Protein AF-A0A9P7GWT3-F1 (afdb_monomer_lite)

Radius of gyration: 25.29 Å; chains: 1; bounding box: 40×23×91 Å

Secondary structure (DSSP, 8-state):
---------------HHHHHHHHH-TTS-HHHHHHHHHHHHHHHHHHHHHHHHHHHS-S---TT-TTS-GGGS-------PPP-------

Sequence (90 aa):
MCNQHQSKTMCHFIPAYILENIAHSQAVPEKARQAAISTLSADQRFREHRMHILDSDGPPTILGDPNVPAAQAPIVRSDIAPNSDPDHIS

Foldseek 3Di:
DDPPPPPPPDDDDDDLVVLVCQLPDPVHDPVSNVVSVVVNVVVVVVVVVVVVVVVPDPDDDPPDDPPDPPVPDPDDDPPPDDDDDDDDDD

pLDDT: mean 71.12, std 19.48, range [40.03, 96.94]

Structure (mmCIF, N/CA/C/O backbone):
data_AF-A0A9P7GWT3-F1
#
_entry.id   AF-A0A9P7GWT3-F1
#
loop_
_atom_site.group_PDB
_atom_site.id
_atom_site.type_symbol
_atom_site.label_atom_id
_atom_site.label_alt_id
_atom_site.label_comp_id
_atom_site.label_asym_id
_atom_site.label_entity_id
_atom_site.label_seq_id
_atom_site.pdbx_PDB_ins_code
_atom_site.Cartn_x
_atom_site.Cartn_y
_atom_site.Cartn_z
_atom_site.occupancy
_atom_site.B_iso_or_equiv
_atom_site.auth_seq_id
_atom_site.auth_comp_id
_atom_site.auth_asym_id
_atom_site.auth_atom_id
_atom_site.pdbx_PDB_model_num
ATOM 1 N N . MET A 1 1 ? 27.751 -13.093 23.181 1.00 41.94 1 MET A N 1
ATOM 2 C CA . MET A 1 1 ? 27.535 -13.376 21.745 1.00 41.94 1 MET A CA 1
ATOM 3 C C . MET A 1 1 ? 26.031 -13.436 21.532 1.00 41.94 1 MET A C 1
ATOM 5 O O . MET A 1 1 ? 25.412 -14.396 21.966 1.00 41.94 1 MET A O 1
ATOM 9 N N . CYS A 1 2 ? 25.417 -12.365 21.025 1.00 40.03 2 CYS A N 1
ATOM 10 C CA . CYS A 1 2 ? 23.966 -12.320 20.837 1.00 40.03 2 CYS A CA 1
ATOM 11 C C . CYS A 1 2 ? 23.611 -13.045 19.537 1.00 40.03 2 CYS A C 1
ATOM 13 O O . CYS A 1 2 ? 24.014 -12.615 18.459 1.00 40.03 2 CYS A O 1
ATOM 15 N N . ASN A 1 3 ? 22.889 -14.159 19.655 1.00 47.53 3 ASN A N 1
ATOM 16 C CA . ASN A 1 3 ? 22.366 -14.911 18.521 1.00 47.53 3 ASN A CA 1
ATOM 17 C C . ASN A 1 3 ? 21.293 -14.071 17.819 1.00 47.53 3 ASN A C 1
ATOM 19 O O . ASN A 1 3 ? 20.153 -13.995 18.277 1.00 47.53 3 ASN A O 1
ATOM 23 N N . GLN A 1 4 ? 21.677 -13.429 16.717 1.00 59.84 4 GLN A N 1
ATOM 24 C CA . GLN A 1 4 ? 20.768 -12.754 15.797 1.00 59.84 4 GLN A CA 1
ATOM 25 C C . GLN A 1 4 ? 19.925 -13.829 15.095 1.00 59.84 4 GLN A C 1
ATOM 27 O O . GLN A 1 4 ? 20.298 -14.332 14.037 1.00 59.84 4 GLN A O 1
ATOM 32 N N . HIS A 1 5 ? 18.799 -14.216 15.695 1.00 56.31 5 HIS A N 1
ATOM 33 C CA . HIS A 1 5 ? 17.753 -14.939 14.979 1.00 56.31 5 HIS A CA 1
ATOM 34 C C . HIS A 1 5 ? 17.222 -14.007 13.883 1.00 56.31 5 HIS A C 1
ATOM 36 O O . HIS A 1 5 ? 16.377 -13.152 14.137 1.00 56.31 5 HIS A O 1
ATOM 42 N N . GLN A 1 6 ? 17.739 -14.149 12.660 1.00 58.84 6 GLN A N 1
ATOM 43 C CA . GLN A 1 6 ? 17.120 -13.584 11.465 1.00 58.84 6 GLN A CA 1
ATOM 44 C C . GLN A 1 6 ? 15.788 -14.305 11.241 1.00 58.84 6 GLN A C 1
ATOM 46 O O . GLN A 1 6 ? 15.691 -15.283 10.503 1.00 58.84 6 GLN A O 1
ATOM 51 N N . SER A 1 7 ? 14.736 -13.831 11.900 1.00 59.78 7 SER A N 1
ATOM 52 C CA . SER A 1 7 ? 13.374 -14.107 11.471 1.00 59.78 7 SER A CA 1
ATOM 53 C C . SER A 1 7 ? 13.231 -13.552 10.056 1.00 59.78 7 SER A C 1
ATOM 55 O O . SER A 1 7 ? 13.253 -12.337 9.866 1.00 59.78 7 SER A O 1
ATOM 57 N N . LYS A 1 8 ? 13.144 -14.446 9.065 1.00 63.91 8 LYS A N 1
ATOM 58 C CA . LYS A 1 8 ? 12.876 -14.125 7.661 1.00 63.91 8 LYS A CA 1
ATOM 59 C C . LYS A 1 8 ? 11.580 -13.314 7.601 1.00 63.91 8 LYS A C 1
ATOM 61 O O . LYS A 1 8 ? 10.490 -13.876 7.683 1.00 63.91 8 LYS A O 1
ATOM 66 N N . THR A 1 9 ? 11.688 -11.991 7.535 1.00 65.19 9 THR A N 1
ATOM 67 C CA . THR A 1 9 ? 10.532 -11.104 7.410 1.00 65.19 9 THR A CA 1
ATOM 68 C C . THR A 1 9 ? 9.947 -11.322 6.026 1.00 65.19 9 THR A C 1
ATOM 70 O O . THR A 1 9 ? 10.497 -10.859 5.030 1.00 65.19 9 THR A O 1
ATOM 73 N N . MET A 1 10 ? 8.861 -12.086 5.951 1.00 63.97 10 MET A N 1
ATOM 74 C CA . MET A 1 10 ? 8.086 -12.200 4.724 1.00 63.97 10 MET A CA 1
ATOM 75 C C . MET A 1 10 ? 7.554 -10.801 4.394 1.00 63.97 10 MET A C 1
ATOM 77 O O . MET A 1 10 ? 6.807 -10.215 5.184 1.00 63.97 10 MET A O 1
ATOM 81 N N . CYS A 1 11 ? 7.977 -10.240 3.263 1.00 65.69 11 CYS A N 1
ATOM 82 C CA . CYS A 1 11 ? 7.433 -8.984 2.763 1.00 65.69 11 CYS A CA 1
ATOM 83 C C . CYS A 1 11 ? 6.005 -9.253 2.284 1.00 65.69 11 CYS A C 1
ATOM 85 O O . CYS A 1 11 ? 5.800 -9.885 1.250 1.00 65.69 11 CYS A O 1
ATOM 87 N N . HIS A 1 12 ? 5.018 -8.814 3.061 1.00 75.62 12 HIS A N 1
ATOM 88 C CA . HIS A 1 12 ? 3.616 -8.912 2.678 1.00 75.62 12 HIS A CA 1
ATOM 89 C C . HIS A 1 12 ? 3.250 -7.677 1.859 1.00 75.62 12 HIS A C 1
ATOM 91 O O . HIS A 1 12 ? 3.462 -6.549 2.304 1.00 75.62 12 HIS A O 1
ATOM 97 N N . PHE A 1 13 ? 2.708 -7.891 0.663 1.00 81.00 13 PHE A N 1
ATOM 98 C CA . PHE A 1 13 ? 2.180 -6.815 -0.164 1.00 81.00 13 PHE A CA 1
ATOM 99 C C . PHE A 1 13 ? 0.706 -6.584 0.175 1.00 81.00 13 PHE A C 1
ATOM 101 O O . PHE A 1 13 ? -0.104 -7.506 0.075 1.00 81.00 13 PHE A O 1
ATOM 108 N N . ILE A 1 14 ? 0.364 -5.356 0.567 1.00 88.00 14 ILE A N 1
ATOM 109 C CA . ILE A 1 14 ? -1.013 -4.932 0.832 1.00 88.00 14 ILE A CA 1
ATOM 110 C C . ILE A 1 14 ? -1.365 -3.809 -0.154 1.00 88.00 14 ILE A C 1
ATOM 112 O O . ILE A 1 14 ? -0.653 -2.805 -0.190 1.00 88.00 14 ILE A O 1
ATOM 116 N N . PRO A 1 15 ? -2.445 -3.938 -0.948 1.00 90.62 15 PRO A N 1
ATOM 117 C CA . PRO A 1 15 ? -2.899 -2.875 -1.839 1.00 90.62 15 PRO A CA 1
ATOM 118 C C . PRO A 1 15 ? -3.168 -1.546 -1.116 1.00 90.62 15 PRO A C 1
ATOM 120 O O . PRO A 1 15 ? -3.731 -1.531 -0.019 1.00 90.62 15 PRO A O 1
ATOM 123 N N . ALA A 1 16 ? -2.839 -0.429 -1.773 1.00 91.56 16 ALA A N 1
ATOM 124 C CA . ALA A 1 16 ? -2.940 0.919 -1.201 1.00 91.56 16 ALA A CA 1
ATOM 125 C C . ALA A 1 16 ? -4.343 1.250 -0.660 1.00 91.56 16 ALA A C 1
ATOM 127 O O . ALA A 1 16 ? -4.461 1.709 0.471 1.00 91.56 16 ALA A O 1
ATOM 128 N N . TYR A 1 17 ? -5.405 0.903 -1.395 1.00 93.88 17 TYR A N 1
ATOM 129 C CA . TYR A 1 17 ? -6.786 1.173 -0.971 1.00 93.88 17 TYR A CA 1
ATOM 130 C C . TYR A 1 17 ? -7.158 0.493 0.361 1.00 93.88 17 TYR A C 1
ATOM 132 O O . TYR A 1 17 ? -7.987 0.997 1.114 1.00 93.88 17 TYR A O 1
ATOM 140 N N . ILE A 1 18 ? -6.543 -0.651 0.689 1.00 94.94 18 ILE A N 1
ATOM 141 C CA . ILE A 1 18 ? -6.766 -1.320 1.979 1.00 94.94 18 ILE A CA 1
ATOM 142 C C . ILE A 1 18 ? -6.090 -0.522 3.091 1.00 94.94 18 ILE A C 1
ATOM 144 O O . ILE A 1 18 ? -6.692 -0.286 4.137 1.00 94.94 18 ILE A O 1
ATOM 148 N N . LEU A 1 19 ? -4.849 -0.091 2.867 1.00 94.38 19 LEU A N 1
ATOM 149 C CA . LEU A 1 19 ? -4.109 0.710 3.838 1.00 94.38 19 LEU A CA 1
ATOM 150 C C . LEU A 1 19 ? -4.776 2.075 4.069 1.00 94.38 19 LEU A C 1
ATOM 152 O O . LEU A 1 19 ? -4.837 2.520 5.211 1.00 94.38 19 LEU A O 1
ATOM 156 N N . GLU A 1 20 ? -5.336 2.699 3.031 1.00 95.62 20 GLU A N 1
ATOM 157 C CA . GLU A 1 20 ? -6.110 3.947 3.130 1.00 95.62 20 GLU A CA 1
ATOM 158 C C . GLU A 1 20 ? -7.359 3.769 3.999 1.00 95.62 20 GLU A C 1
ATOM 160 O O . GLU A 1 20 ? -7.612 4.564 4.907 1.00 95.62 20 GLU A O 1
ATOM 165 N N . ASN A 1 21 ? -8.101 2.678 3.786 1.00 96.81 21 ASN A N 1
ATOM 166 C CA . ASN A 1 21 ? -9.260 2.343 4.612 1.00 96.81 21 ASN A CA 1
ATOM 167 C C . ASN A 1 21 ? -8.871 2.155 6.086 1.00 96.81 21 ASN A C 1
ATOM 169 O O . ASN A 1 21 ? -9.575 2.623 6.982 1.00 96.81 21 ASN A O 1
ATOM 173 N N . ILE A 1 22 ? -7.740 1.496 6.352 1.00 95.75 22 ILE A N 1
ATOM 174 C CA . ILE A 1 22 ? -7.231 1.287 7.714 1.00 95.75 22 ILE A CA 1
ATOM 175 C C . ILE A 1 22 ? -6.790 2.617 8.340 1.00 95.75 22 ILE A C 1
ATOM 177 O O . ILE A 1 22 ? -7.122 2.877 9.495 1.00 95.75 22 ILE A O 1
ATOM 181 N N . ALA A 1 23 ? -6.077 3.464 7.595 1.00 94.69 23 ALA A N 1
ATOM 182 C CA . ALA A 1 23 ? -5.560 4.746 8.071 1.00 94.69 23 ALA A CA 1
ATOM 183 C C . ALA A 1 23 ? -6.675 5.732 8.466 1.00 94.69 23 ALA A C 1
ATOM 185 O O . ALA A 1 23 ? -6.532 6.467 9.445 1.00 94.69 23 ALA A O 1
ATOM 186 N N . HIS A 1 24 ? -7.795 5.734 7.738 1.00 95.75 24 HIS A N 1
ATOM 187 C CA . HIS A 1 24 ? -8.905 6.665 7.969 1.00 95.75 24 HIS A CA 1
ATOM 188 C C . HIS A 1 24 ? -10.009 6.121 8.888 1.00 95.75 24 HIS A C 1
ATOM 190 O O . HIS A 1 24 ? -10.845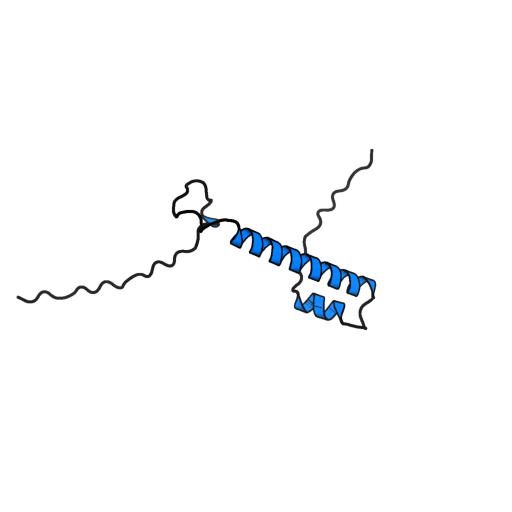 6.890 9.365 1.00 95.75 24 HIS A O 1
ATOM 196 N N . SER A 1 25 ? -10.020 4.820 9.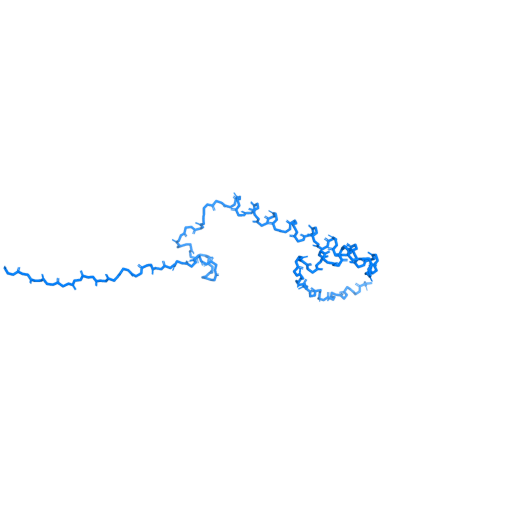182 1.00 94.25 25 SER A N 1
ATOM 197 C CA . SER A 1 25 ? -11.036 4.223 10.050 1.00 94.25 25 SER A CA 1
ATOM 198 C C . SER A 1 25 ? -10.841 4.613 11.516 1.00 94.25 25 SER A C 1
ATOM 200 O O . SER A 1 25 ? -9.756 4.461 12.071 1.00 94.25 25 SER A O 1
ATOM 202 N N . GLN A 1 26 ? -11.909 5.066 12.177 1.00 93.94 26 GLN A N 1
ATOM 203 C CA . GLN A 1 26 ? -11.915 5.314 13.628 1.00 93.94 26 GLN A CA 1
ATOM 204 C C . GLN A 1 26 ? -12.096 4.031 14.454 1.00 93.94 26 GLN A C 1
ATOM 206 O O . GLN A 1 26 ? -11.838 4.028 15.653 1.00 93.94 26 GLN A O 1
ATOM 211 N N . ALA A 1 27 ? -12.527 2.934 13.824 1.00 95.25 27 ALA A N 1
ATOM 212 C CA . ALA A 1 27 ? -12.722 1.645 14.490 1.00 95.25 27 ALA A CA 1
ATOM 213 C C . ALA A 1 27 ? -11.407 0.864 14.678 1.00 95.25 27 ALA A C 1
ATOM 215 O O . ALA A 1 27 ? -11.379 -0.162 15.357 1.00 95.25 27 ALA A O 1
ATOM 216 N N . VAL A 1 28 ? -10.318 1.326 14.057 1.00 95.44 28 VAL A N 1
ATOM 217 C CA . VAL A 1 28 ? -9.006 0.680 14.096 1.00 95.44 28 VAL A CA 1
ATOM 218 C C . VAL A 1 28 ? -8.151 1.302 15.208 1.00 95.44 28 VAL A C 1
ATOM 220 O O . VAL A 1 28 ? -8.116 2.527 15.332 1.00 95.44 28 VAL A O 1
ATOM 223 N N . PRO A 1 29 ? -7.398 0.499 15.987 1.00 96.81 29 PRO A N 1
ATOM 224 C CA . PRO A 1 29 ? -6.460 1.026 16.974 1.00 96.81 29 PRO A CA 1
ATOM 225 C C . PRO A 1 29 ? -5.442 1.994 16.361 1.00 96.81 29 PRO A C 1
ATOM 227 O O . PRO A 1 29 ? -4.891 1.730 15.292 1.00 96.81 29 PRO A O 1
ATOM 230 N N . GLU A 1 30 ? -5.104 3.064 17.084 1.00 95.25 30 GLU A N 1
ATOM 231 C CA . GLU A 1 30 ? -4.206 4.120 16.585 1.00 95.25 30 GLU A CA 1
ATOM 232 C C . GLU A 1 30 ? -2.862 3.574 16.084 1.00 95.25 30 GLU A C 1
ATOM 234 O O . GLU A 1 30 ? -2.371 3.974 15.032 1.00 95.25 30 GLU A O 1
ATOM 239 N N . LYS A 1 31 ? -2.297 2.575 16.772 1.00 95.25 31 LYS A N 1
ATOM 240 C CA . LYS A 1 31 ? -1.051 1.923 16.345 1.00 95.25 31 LYS A CA 1
ATOM 241 C C . LYS A 1 31 ? -1.155 1.314 14.941 1.00 95.25 31 LYS A C 1
ATOM 243 O O . LYS A 1 31 ? -0.202 1.391 14.170 1.00 95.25 31 LYS A O 1
ATOM 248 N N . ALA A 1 32 ? -2.291 0.702 14.610 1.00 94.50 32 ALA A N 1
ATOM 249 C CA . ALA A 1 32 ? -2.510 0.090 13.304 1.00 94.50 32 ALA A CA 1
ATOM 250 C C . ALA A 1 32 ? -2.776 1.147 12.220 1.00 94.50 32 ALA A C 1
ATOM 252 O O . ALA A 1 32 ? -2.254 1.010 11.115 1.00 94.50 32 ALA A O 1
ATOM 253 N N . ARG A 1 33 ? -3.480 2.239 12.549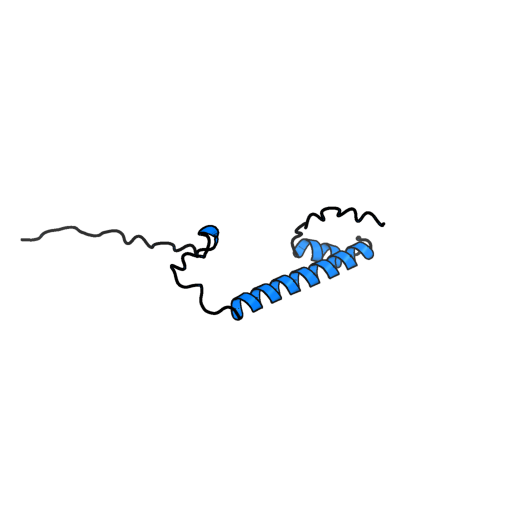 1.00 96.56 33 ARG A N 1
ATOM 254 C CA . ARG A 1 33 ? -3.606 3.414 11.667 1.00 96.56 33 ARG A CA 1
ATOM 255 C C . ARG A 1 33 ? -2.238 3.996 11.310 1.00 96.56 33 ARG A C 1
ATOM 257 O O . ARG A 1 33 ? -1.929 4.149 10.133 1.00 96.56 33 ARG A O 1
ATOM 264 N N . GLN A 1 34 ? -1.387 4.238 12.308 1.00 96.94 34 GLN A N 1
ATOM 265 C CA . GLN A 1 34 ? -0.034 4.765 12.097 1.00 96.94 34 GLN A CA 1
ATOM 2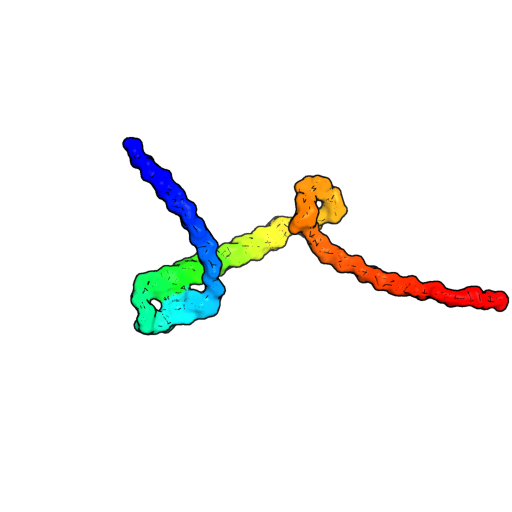66 C C . GLN A 1 34 ? 0.846 3.811 11.281 1.00 96.94 34 GLN A C 1
ATOM 268 O O . GLN A 1 34 ? 1.575 4.245 10.390 1.00 96.94 34 GLN A O 1
ATOM 273 N N . ALA A 1 35 ? 0.741 2.501 11.520 1.00 94.31 35 ALA A N 1
ATOM 274 C CA . ALA A 1 35 ? 1.438 1.506 10.710 1.00 94.31 35 ALA A CA 1
ATOM 275 C C . ALA A 1 35 ? 0.977 1.526 9.241 1.00 94.31 35 ALA A C 1
ATOM 277 O O . ALA A 1 35 ? 1.813 1.442 8.339 1.00 94.31 35 ALA A O 1
ATOM 278 N N . ALA A 1 36 ? -0.325 1.685 8.984 1.00 95.00 36 ALA A N 1
ATOM 279 C CA . ALA A 1 36 ? -0.862 1.796 7.630 1.00 95.00 36 ALA A CA 1
ATOM 280 C C . ALA A 1 36 ? -0.377 3.072 6.922 1.00 95.00 36 ALA A C 1
ATOM 282 O O . ALA A 1 36 ? 0.099 2.987 5.791 1.00 95.00 36 ALA A O 1
ATOM 283 N N . ILE A 1 37 ? -0.396 4.220 7.611 1.00 94.62 37 ILE A N 1
ATOM 284 C CA . ILE A 1 37 ? 0.135 5.497 7.099 1.00 94.62 37 ILE A CA 1
ATOM 285 C C . ILE A 1 37 ? 1.622 5.360 6.750 1.00 94.62 37 ILE A C 1
ATOM 287 O O . ILE A 1 37 ? 2.047 5.713 5.649 1.00 94.62 37 ILE A O 1
ATOM 291 N N . SER A 1 38 ? 2.419 4.791 7.659 1.00 94.44 38 SER A N 1
ATOM 292 C CA . SER A 1 38 ? 3.845 4.561 7.421 1.00 94.44 38 SER A CA 1
ATOM 293 C C . SER A 1 38 ? 4.074 3.649 6.214 1.00 94.44 38 SER A C 1
ATOM 295 O O . SER A 1 38 ? 4.956 3.922 5.401 1.00 94.44 38 SER A O 1
ATOM 297 N N . THR A 1 39 ? 3.279 2.588 6.073 1.00 92.94 39 THR A N 1
ATOM 298 C CA . THR A 1 39 ? 3.392 1.642 4.953 1.00 92.94 39 THR A CA 1
ATOM 299 C C . THR A 1 39 ? 3.041 2.309 3.623 1.00 92.94 39 THR A C 1
ATOM 301 O O . THR A 1 39 ? 3.788 2.150 2.661 1.00 92.94 39 THR A O 1
ATOM 304 N N . LEU A 1 40 ? 1.973 3.116 3.578 1.00 93.06 40 LEU A N 1
ATOM 305 C CA . LEU A 1 40 ? 1.600 3.902 2.394 1.00 93.06 40 LEU A CA 1
ATOM 306 C C . LEU A 1 40 ? 2.727 4.842 1.964 1.00 93.06 40 LEU A C 1
ATOM 308 O O . LEU A 1 40 ? 3.095 4.874 0.793 1.00 93.06 40 LEU A O 1
ATOM 312 N N . SER A 1 41 ? 3.323 5.560 2.919 1.00 91.69 41 SER A N 1
ATOM 313 C CA . SER A 1 41 ? 4.426 6.478 2.623 1.00 91.69 41 SER A CA 1
ATOM 314 C C . SER A 1 41 ? 5.664 5.760 2.073 1.00 91.69 41 SER A C 1
ATOM 316 O O . SER A 1 41 ? 6.335 6.271 1.178 1.00 91.69 41 SER A O 1
ATOM 318 N N . ALA A 1 42 ? 5.960 4.556 2.573 1.00 89.19 42 ALA A N 1
ATOM 319 C CA . ALA A 1 42 ? 7.068 3.750 2.079 1.00 89.19 42 ALA A CA 1
ATOM 320 C C . ALA A 1 42 ? 6.799 3.249 0.651 1.00 89.19 42 ALA A C 1
ATOM 322 O O . ALA A 1 42 ? 7.669 3.371 -0.207 1.00 89.19 42 ALA A O 1
ATOM 323 N N . ASP A 1 43 ? 5.590 2.748 0.379 1.00 87.69 43 ASP A N 1
ATOM 324 C CA . ASP A 1 43 ? 5.175 2.310 -0.959 1.00 87.69 43 ASP A CA 1
ATOM 325 C C . ASP A 1 43 ? 5.242 3.453 -1.982 1.00 87.69 43 ASP A C 1
ATOM 327 O O . ASP A 1 43 ? 5.792 3.277 -3.071 1.00 87.69 43 ASP A O 1
ATOM 331 N N . GLN A 1 44 ? 4.790 4.653 -1.612 1.00 87.69 44 GLN A N 1
ATOM 332 C CA . GLN A 1 44 ? 4.894 5.826 -2.475 1.00 87.69 44 GLN A CA 1
ATOM 333 C C . GLN A 1 44 ? 6.353 6.157 -2.824 1.00 87.69 44 GLN A C 1
ATOM 335 O O . GLN A 1 44 ? 6.675 6.314 -4.002 1.00 87.69 44 GLN A O 1
ATOM 340 N N . ARG A 1 45 ? 7.258 6.158 -1.837 1.00 87.25 45 ARG A N 1
ATOM 341 C CA . ARG A 1 45 ? 8.694 6.384 -2.076 1.00 87.25 45 ARG A CA 1
ATOM 342 C C . ARG A 1 45 ? 9.304 5.333 -2.995 1.00 87.25 45 ARG A C 1
ATOM 344 O O . ARG A 1 45 ? 10.099 5.674 -3.866 1.00 87.25 45 ARG A O 1
ATOM 351 N N . PHE A 1 46 ? 8.930 4.062 -2.844 1.00 86.44 46 PHE A N 1
ATOM 352 C CA . PHE A 1 46 ? 9.404 3.017 -3.752 1.00 86.44 46 PHE A CA 1
ATOM 353 C C . PHE A 1 46 ? 8.924 3.252 -5.183 1.00 86.44 46 PHE A C 1
ATOM 355 O O . PHE A 1 46 ? 9.696 3.071 -6.124 1.00 86.44 46 PHE A O 1
ATOM 362 N N . ARG A 1 47 ? 7.672 3.680 -5.371 1.00 85.44 47 ARG A N 1
ATOM 363 C CA . ARG A 1 47 ? 7.146 4.007 -6.702 1.00 85.44 47 ARG A CA 1
ATOM 364 C C . ARG A 1 47 ? 7.889 5.188 -7.319 1.00 85.44 47 ARG A C 1
ATOM 366 O O . ARG A 1 47 ? 8.319 5.068 -8.460 1.00 85.44 47 ARG A O 1
ATOM 373 N N . GLU A 1 48 ? 8.095 6.261 -6.560 1.00 87.81 48 GLU A N 1
ATOM 374 C CA . GLU A 1 48 ? 8.852 7.444 -6.990 1.00 87.81 48 GLU A CA 1
ATOM 375 C C . GLU A 1 48 ? 10.295 7.083 -7.367 1.00 87.81 48 GLU A C 1
ATOM 377 O O . GLU A 1 48 ? 10.756 7.439 -8.448 1.00 87.81 48 GLU A O 1
ATOM 382 N N . HIS A 1 49 ? 10.981 6.288 -6.539 1.00 84.56 49 HIS A N 1
ATOM 383 C CA . HIS A 1 49 ? 12.332 5.805 -6.833 1.00 84.56 49 HIS A CA 1
ATOM 384 C C . HIS A 1 49 ? 12.386 4.981 -8.121 1.00 84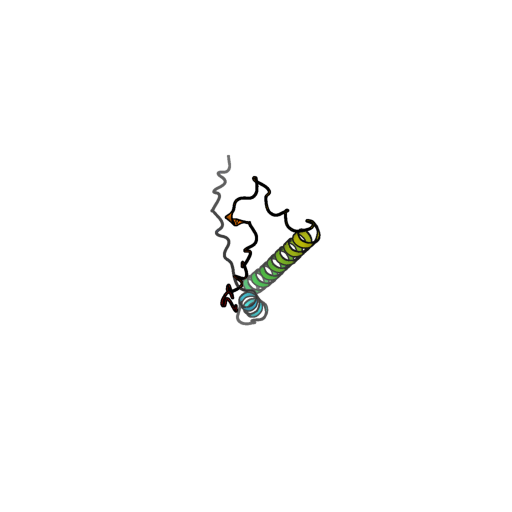.56 49 HIS A C 1
ATOM 386 O O . HIS A 1 49 ? 13.298 5.163 -8.923 1.00 84.56 49 HIS A O 1
ATOM 392 N N . ARG A 1 50 ? 11.419 4.082 -8.348 1.00 81.25 50 ARG A N 1
ATOM 393 C CA . ARG A 1 50 ? 11.378 3.299 -9.592 1.00 81.25 50 ARG A CA 1
ATOM 394 C C . ARG A 1 50 ? 11.171 4.182 -10.817 1.00 81.25 50 ARG A C 1
ATOM 396 O O . ARG A 1 50 ? 11.809 3.929 -11.828 1.00 81.25 50 ARG A O 1
ATOM 403 N N . MET A 1 51 ? 10.308 5.194 -10.730 1.00 79.62 51 MET A N 1
ATOM 404 C CA . MET A 1 51 ? 10.107 6.133 -11.838 1.00 79.62 51 MET A CA 1
ATOM 405 C C . MET A 1 51 ? 11.380 6.930 -12.121 1.00 79.62 51 MET A C 1
ATOM 407 O O . MET A 1 51 ? 11.809 6.995 -13.262 1.00 79.62 51 MET A O 1
ATOM 411 N N . HIS A 1 52 ? 12.051 7.425 -11.080 1.00 79.31 52 HIS A N 1
ATOM 412 C CA . HIS A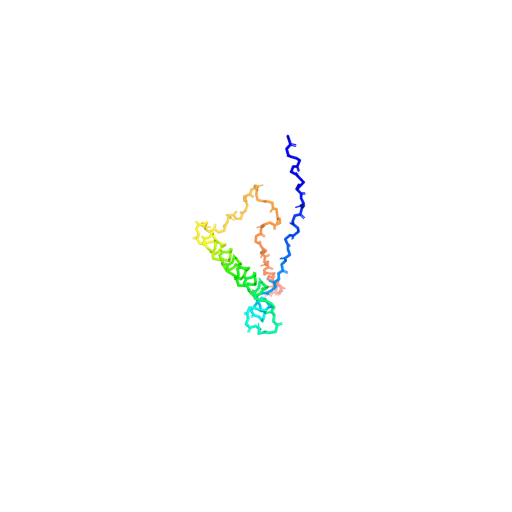 1 52 ? 13.313 8.145 -11.240 1.00 79.31 52 HIS A CA 1
ATOM 413 C C . HIS A 1 52 ? 14.416 7.284 -11.878 1.00 79.31 52 HIS A C 1
ATOM 415 O O . HIS A 1 52 ? 15.213 7.791 -12.662 1.00 79.31 52 HIS A O 1
ATOM 421 N N . ILE A 1 53 ? 14.489 5.989 -11.546 1.00 74.62 53 ILE A N 1
ATOM 422 C CA . ILE A 1 53 ? 15.435 5.055 -12.181 1.00 74.62 53 ILE A CA 1
ATOM 423 C C . ILE A 1 53 ? 15.099 4.884 -13.667 1.00 74.62 53 ILE A C 1
ATOM 425 O O . ILE A 1 53 ? 15.998 4.977 -14.493 1.00 74.62 53 ILE A O 1
ATOM 429 N N . LEU A 1 54 ? 13.818 4.708 -14.010 1.00 67.62 54 LEU A N 1
ATOM 430 C CA . LEU A 1 54 ? 13.372 4.608 -15.406 1.00 67.62 54 LEU A CA 1
ATOM 431 C C . LEU A 1 54 ? 13.648 5.882 -16.216 1.00 67.62 54 LEU A C 1
ATOM 433 O O . LEU A 1 54 ? 13.879 5.788 -17.415 1.00 67.62 54 LEU A O 1
ATOM 437 N N . ASP A 1 55 ? 13.632 7.048 -15.571 1.00 65.50 55 ASP A N 1
ATOM 438 C CA . ASP A 1 55 ? 13.944 8.330 -16.210 1.00 65.50 55 ASP A CA 1
ATOM 439 C C . ASP A 1 55 ? 15.461 8.606 -16.293 1.00 65.50 55 ASP A C 1
ATOM 441 O O . ASP A 1 55 ? 15.894 9.429 -17.101 1.00 65.50 55 ASP A O 1
ATOM 445 N N . SER A 1 56 ? 16.276 7.952 -15.452 1.00 62.03 56 SER A N 1
ATOM 446 C CA . SER A 1 56 ? 17.734 8.159 -15.372 1.00 62.03 56 SER A CA 1
ATOM 447 C C . SER A 1 56 ? 18.541 7.160 -16.200 1.00 62.03 56 SER A C 1
ATOM 449 O O . SER A 1 56 ? 19.598 7.521 -16.720 1.00 62.03 56 SER A O 1
ATOM 451 N N . ASP A 1 57 ? 18.067 5.920 -16.328 1.00 53.69 57 ASP A N 1
ATOM 452 C CA . ASP A 1 57 ? 18.635 4.959 -17.266 1.00 53.69 57 ASP A CA 1
ATOM 453 C C . ASP A 1 57 ? 18.122 5.318 -18.664 1.00 53.69 57 ASP A C 1
ATOM 455 O O . ASP A 1 57 ? 16.921 5.330 -18.920 1.00 53.69 57 ASP A O 1
ATOM 459 N N . GLY A 1 58 ? 19.046 5.686 -19.556 1.00 57.28 58 GLY A N 1
ATOM 460 C CA . GLY A 1 58 ? 18.759 6.039 -20.948 1.00 57.28 58 GLY A CA 1
ATOM 461 C C . GLY A 1 58 ? 18.010 4.941 -21.732 1.00 57.28 58 GLY A C 1
ATOM 462 O O . GLY A 1 58 ? 17.596 3.933 -21.164 1.00 57.28 58 GLY A O 1
ATOM 463 N N . PRO A 1 59 ? 17.816 5.115 -23.056 1.00 48.62 59 PRO A N 1
ATOM 464 C CA . PRO A 1 59 ? 16.883 4.313 -23.853 1.00 48.62 59 PRO A CA 1
ATOM 465 C C . PRO A 1 59 ? 17.067 2.803 -23.634 1.00 48.62 59 PRO A C 1
ATOM 467 O O . PRO A 1 59 ? 18.201 2.365 -23.419 1.00 48.62 59 PRO A O 1
ATOM 470 N N . PRO A 1 60 ? 15.972 2.013 -23.710 1.00 52.56 60 PRO A N 1
ATOM 471 C CA . PRO A 1 60 ? 15.986 0.592 -23.391 1.00 52.56 60 PRO A CA 1
ATOM 472 C C . PRO A 1 60 ? 17.154 -0.083 -24.096 1.00 52.56 60 PRO A C 1
ATOM 474 O O . PRO A 1 60 ? 17.385 0.154 -25.285 1.00 52.56 60 PRO A O 1
ATOM 477 N N . THR A 1 61 ? 17.895 -0.879 -23.324 1.00 51.88 61 THR A N 1
ATOM 478 C CA . THR A 1 61 ? 19.088 -1.607 -23.747 1.00 51.88 61 THR A CA 1
ATOM 479 C C . THR A 1 61 ? 18.893 -2.138 -25.160 1.00 51.88 61 THR A C 1
ATOM 481 O O . THR A 1 61 ? 17.916 -2.836 -25.442 1.00 51.88 61 THR A O 1
ATOM 484 N N . ILE A 1 62 ? 19.802 -1.734 -26.050 1.00 49.84 62 ILE A N 1
ATOM 485 C CA . ILE A 1 62 ? 19.786 -2.077 -27.469 1.00 49.84 62 ILE A CA 1
ATOM 486 C C . ILE A 1 62 ? 19.504 -3.574 -27.612 1.00 49.84 62 ILE A C 1
ATOM 488 O O . ILE A 1 62 ? 20.145 -4.410 -26.974 1.00 49.84 62 ILE A O 1
ATOM 492 N N . LEU A 1 63 ? 18.513 -3.884 -28.447 1.00 44.59 63 LEU A N 1
ATOM 493 C CA . LEU A 1 63 ? 18.113 -5.233 -28.817 1.00 44.59 63 LEU A CA 1
ATOM 494 C C . LEU A 1 63 ? 19.366 -6.027 -29.236 1.00 44.59 63 LEU A C 1
ATOM 496 O O . LEU A 1 63 ? 19.934 -5.761 -30.292 1.00 44.59 63 LEU A O 1
ATOM 500 N N . GLY A 1 64 ? 19.815 -6.961 -28.393 1.00 51.69 64 GLY A N 1
ATOM 501 C CA . GLY A 1 64 ? 20.978 -7.807 -28.679 1.00 51.69 64 GLY A CA 1
ATOM 502 C C . GLY A 1 64 ? 22.167 -7.709 -27.720 1.00 51.69 64 GLY A C 1
ATOM 503 O O . GLY A 1 64 ? 23.223 -8.224 -28.073 1.00 51.69 64 GLY A O 1
ATOM 504 N N . ASP A 1 65 ? 22.040 -7.112 -26.529 1.00 52.34 65 ASP A N 1
ATOM 505 C CA . ASP A 1 65 ? 23.068 -7.291 -25.491 1.00 52.34 65 ASP A CA 1
ATOM 506 C C . ASP A 1 65 ? 23.071 -8.759 -24.998 1.00 52.34 65 ASP A C 1
ATOM 508 O O . ASP A 1 65 ? 22.087 -9.207 -24.396 1.00 52.34 65 ASP A O 1
ATOM 512 N N . PRO A 1 66 ? 24.147 -9.536 -25.240 1.00 59.06 66 PRO A N 1
ATOM 513 C CA . PRO A 1 66 ? 24.219 -10.946 -24.858 1.00 59.06 66 PRO A CA 1
ATOM 514 C C . PRO A 1 66 ? 24.248 -11.169 -23.337 1.00 59.06 66 PRO A C 1
ATOM 516 O O . PRO A 1 66 ? 24.166 -12.317 -22.900 1.00 59.06 66 PRO A O 1
ATOM 519 N N . ASN A 1 67 ? 24.363 -10.109 -22.528 1.00 58.06 67 ASN A N 1
ATOM 520 C CA . ASN A 1 67 ? 24.387 -10.197 -21.068 1.00 58.06 67 ASN A CA 1
ATOM 521 C C . ASN A 1 67 ? 23.030 -9.969 -20.390 1.00 58.06 67 ASN A C 1
ATOM 523 O O . ASN A 1 67 ? 22.949 -10.128 -19.172 1.00 58.06 67 ASN A O 1
ATOM 527 N N . VAL A 1 68 ? 21.964 -9.622 -21.122 1.00 54.94 68 VAL A N 1
ATOM 528 C CA . VAL A 1 68 ? 20.630 -9.452 -20.523 1.00 54.94 68 VAL A CA 1
ATOM 529 C C . VAL A 1 68 ? 19.895 -10.798 -20.527 1.00 54.94 68 VAL A C 1
ATOM 531 O O . VAL A 1 68 ? 19.606 -11.333 -21.600 1.00 54.94 68 VAL A O 1
ATOM 534 N N . PRO A 1 69 ? 19.558 -11.382 -19.357 1.00 58.56 69 PRO A N 1
ATOM 535 C CA . PRO A 1 69 ? 18.777 -12.612 -19.306 1.00 58.56 69 PRO A CA 1
ATOM 536 C C . PRO A 1 69 ? 17.443 -12.425 -20.035 1.00 58.56 69 PRO A C 1
ATOM 538 O O . PRO A 1 69 ? 16.728 -11.460 -19.773 1.00 58.56 69 PRO A O 1
ATOM 541 N N . ALA A 1 70 ? 17.072 -13.376 -20.898 1.00 58.47 70 ALA A N 1
ATOM 542 C CA . ALA A 1 70 ? 15.894 -13.292 -21.775 1.00 58.47 70 ALA A CA 1
ATOM 543 C C . ALA A 1 70 ? 14.570 -12.939 -21.058 1.00 58.47 70 ALA A C 1
ATOM 545 O O . ALA A 1 70 ? 13.658 -12.404 -21.678 1.00 58.47 70 ALA A O 1
ATOM 546 N N . ALA A 1 71 ? 14.471 -13.186 -19.747 1.00 59.78 71 ALA A N 1
ATOM 547 C CA . ALA A 1 71 ? 13.326 -12.813 -18.915 1.00 59.78 71 ALA A CA 1
ATOM 548 C C . ALA A 1 71 ? 13.138 -11.292 -18.718 1.00 59.78 71 ALA A C 1
ATOM 550 O O . ALA A 1 71 ? 12.098 -10.875 -18.216 1.00 59.78 71 ALA A O 1
ATOM 551 N N . GLN A 1 72 ? 14.134 -10.476 -19.072 1.00 57.69 72 GLN A N 1
ATOM 552 C CA . GLN A 1 72 ? 14.104 -9.012 -18.970 1.00 57.69 72 GLN A CA 1
ATOM 553 C C . GLN A 1 72 ? 14.039 -8.326 -20.341 1.00 57.69 72 GLN A C 1
ATOM 555 O O . GLN A 1 72 ? 14.005 -7.099 -20.413 1.00 57.69 72 GLN A O 1
ATOM 560 N N . ALA A 1 73 ? 14.016 -9.096 -21.434 1.00 56.56 73 ALA A N 1
ATOM 561 C CA . ALA A 1 73 ? 13.892 -8.531 -22.767 1.00 56.56 73 ALA A CA 1
ATOM 562 C C . ALA A 1 73 ? 12.470 -7.967 -22.980 1.00 56.56 73 ALA A C 1
ATOM 564 O O . ALA A 1 73 ? 11.489 -8.630 -22.621 1.00 56.56 73 ALA A O 1
ATOM 565 N N . PRO A 1 74 ? 12.323 -6.769 -23.576 1.00 54.12 74 PRO A N 1
ATOM 566 C CA . PRO A 1 74 ? 11.021 -6.237 -23.957 1.00 54.12 74 PRO A CA 1
ATOM 567 C C . PRO A 1 74 ? 10.262 -7.220 -24.859 1.00 54.12 74 PRO A C 1
ATOM 569 O O . PRO A 1 74 ? 10.818 -7.744 -25.826 1.00 54.12 74 PRO A O 1
ATOM 572 N N . ILE A 1 75 ? 8.980 -7.462 -24.565 1.00 64.25 75 ILE A N 1
ATOM 573 C CA . ILE A 1 75 ? 8.126 -8.323 -25.393 1.00 64.25 75 ILE A CA 1
ATOM 574 C C . ILE A 1 75 ? 7.814 -7.576 -26.692 1.00 64.25 75 ILE A C 1
ATOM 576 O O . ILE A 1 75 ? 6.933 -6.718 -26.733 1.00 64.25 75 ILE A O 1
ATOM 580 N N . VAL A 1 76 ? 8.526 -7.915 -27.764 1.00 58.47 76 VAL A N 1
ATOM 581 C CA . VAL A 1 76 ? 8.196 -7.457 -29.114 1.00 58.47 76 VAL A CA 1
ATOM 582 C C . VAL A 1 76 ? 7.024 -8.299 -29.619 1.00 58.47 76 VAL A C 1
ATOM 584 O O . VAL A 1 76 ? 7.162 -9.502 -29.836 1.00 58.47 76 VAL A O 1
ATOM 587 N N . ARG A 1 77 ? 5.850 -7.685 -29.803 1.00 50.59 77 ARG A N 1
ATOM 588 C CA . ARG A 1 77 ? 4.809 -8.277 -30.651 1.00 50.59 77 ARG A CA 1
ATOM 589 C C . ARG A 1 77 ? 5.251 -8.072 -32.093 1.00 50.59 77 ARG A C 1
ATOM 591 O O . ARG A 1 77 ? 5.255 -6.949 -32.578 1.00 50.59 77 ARG A O 1
ATOM 598 N N . SER A 1 78 ? 5.684 -9.141 -32.749 1.00 49.94 78 SER A N 1
ATOM 599 C CA . SER A 1 78 ? 5.874 -9.122 -34.194 1.00 49.94 78 SER A CA 1
ATOM 600 C C . SER A 1 78 ? 4.498 -9.036 -34.840 1.00 49.94 78 SER A C 1
ATOM 602 O O . SER A 1 78 ? 3.726 -9.994 -34.781 1.00 49.94 78 SER A O 1
ATOM 604 N N . ASP A 1 79 ? 4.184 -7.888 -35.429 1.00 51.09 79 ASP A N 1
ATOM 605 C CA . ASP A 1 79 ? 3.044 -7.752 -36.323 1.00 51.09 79 ASP A CA 1
ATOM 606 C C . ASP A 1 79 ? 3.318 -8.645 -37.538 1.00 51.09 79 ASP A C 1
ATOM 608 O O . ASP A 1 79 ? 4.100 -8.314 -38.429 1.00 51.09 79 ASP A O 1
ATOM 612 N N . ILE A 1 80 ? 2.736 -9.844 -37.530 1.00 49.88 80 ILE A N 1
ATOM 613 C CA . ILE A 1 80 ? 2.725 -10.738 -38.683 1.00 49.88 80 ILE A CA 1
ATOM 614 C C . ILE A 1 80 ? 1.878 -10.036 -39.743 1.00 49.88 80 ILE A C 1
ATOM 616 O O . ILE A 1 80 ? 0.649 -10.042 -39.673 1.00 49.88 80 ILE A O 1
ATOM 620 N N . ALA A 1 81 ? 2.537 -9.400 -40.710 1.00 47.81 81 ALA A N 1
ATOM 621 C CA . ALA A 1 81 ? 1.894 -8.989 -41.946 1.00 47.81 81 ALA A CA 1
ATOM 622 C C . ALA A 1 81 ? 1.347 -10.253 -42.636 1.00 47.81 81 ALA A C 1
ATOM 624 O O . ALA A 1 81 ? 2.113 -11.198 -42.850 1.00 47.81 81 ALA A O 1
ATOM 625 N N . PRO A 1 82 ? 0.046 -10.336 -42.964 1.00 46.22 82 PRO A N 1
ATOM 626 C CA . PRO A 1 82 ? -0.439 -11.437 -43.772 1.00 46.22 82 PRO A CA 1
ATOM 627 C C . PRO A 1 82 ? 0.096 -11.261 -45.194 1.00 46.22 82 PRO A C 1
ATOM 629 O O . PRO A 1 82 ? -0.154 -10.247 -45.844 1.00 46.22 82 PRO A O 1
ATOM 632 N N . ASN A 1 83 ? 0.849 -12.262 -45.652 1.00 51.06 83 ASN A N 1
ATOM 633 C CA . ASN A 1 83 ? 1.233 -12.438 -47.047 1.00 51.06 83 ASN A CA 1
ATOM 634 C C . ASN A 1 83 ? 0.001 -12.279 -47.945 1.00 51.06 83 ASN A C 1
ATOM 636 O O . ASN A 1 83 ? -0.942 -13.063 -47.842 1.00 51.06 83 ASN A O 1
ATOM 640 N N . SER A 1 84 ? 0.036 -11.310 -48.850 1.00 42.66 84 SER A N 1
ATOM 641 C CA . SER A 1 84 ? -0.847 -11.276 -50.009 1.00 42.66 84 SER A CA 1
ATOM 642 C C . SER A 1 84 ? 0.010 -11.340 -51.270 1.00 42.66 84 SER A C 1
ATOM 644 O O . SER A 1 84 ? 0.335 -10.307 -51.846 1.00 42.66 84 SER A O 1
ATOM 646 N N . ASP A 1 85 ? 0.379 -12.557 -51.663 1.00 48.03 85 ASP A N 1
ATOM 647 C CA . ASP A 1 85 ? 0.396 -12.921 -53.083 1.00 48.03 85 ASP A CA 1
ATOM 648 C C . ASP A 1 85 ? -0.952 -13.592 -53.346 1.00 48.03 85 ASP A C 1
ATOM 650 O O . ASP A 1 85 ? -1.349 -14.486 -52.585 1.00 48.03 85 ASP A O 1
ATOM 654 N N . PRO A 1 86 ? -1.690 -13.138 -54.368 1.00 51.38 86 PRO A N 1
ATOM 655 C CA . PRO A 1 86 ? -1.673 -13.957 -55.572 1.00 51.38 86 PRO A CA 1
ATOM 656 C C . PRO A 1 86 ? -1.786 -13.169 -56.897 1.00 51.38 86 PRO A C 1
ATOM 658 O O . PRO A 1 86 ? -2.143 -11.995 -56.938 1.00 51.38 86 PRO A O 1
ATOM 661 N N . ASP A 1 87 ? -1.539 -13.916 -57.975 1.00 46.56 87 ASP A N 1
ATOM 662 C CA . ASP A 1 87 ? -2.047 -13.721 -59.340 1.00 46.56 87 ASP A CA 1
ATOM 663 C C . ASP A 1 87 ? -1.188 -12.947 -60.356 1.00 46.56 87 ASP A C 1
ATOM 665 O O . ASP A 1 87 ? -1.388 -11.788 -60.708 1.00 46.56 87 ASP A O 1
ATOM 669 N N . HIS A 1 88 ? -0.257 -13.718 -60.921 1.00 46.91 88 HIS A N 1
ATOM 670 C CA . HIS A 1 88 ? -0.130 -13.976 -62.359 1.00 46.91 88 HIS A CA 1
ATOM 671 C C . HIS A 1 88 ? -1.256 -13.384 -63.239 1.00 46.91 88 HIS A C 1
ATOM 673 O O . HIS A 1 88 ? -2.384 -13.873 -63.222 1.00 46.91 88 HIS A O 1
ATOM 679 N N . ILE A 1 89 ? -0.926 -12.413 -64.097 1.00 40.47 89 ILE A N 1
ATOM 680 C CA . ILE A 1 89 ? -1.713 -12.099 -65.298 1.00 40.47 89 ILE A CA 1
ATOM 681 C C . ILE A 1 89 ? -0.736 -12.003 -66.475 1.00 40.47 89 ILE A C 1
ATOM 683 O O . ILE A 1 89 ? 0.280 -11.311 -66.390 1.00 40.47 89 ILE A O 1
ATOM 687 N N . SER A 1 90 ? -1.024 -12.802 -67.506 1.00 47.38 90 SER A N 1
ATOM 688 C CA . SER A 1 90 ? -0.339 -12.853 -68.806 1.00 47.38 90 SER A CA 1
ATOM 689 C C . SER A 1 90 ? -0.528 -11.585 -69.631 1.00 47.38 90 SER A C 1
ATOM 691 O O . SER A 1 90 ? -1.578 -10.927 -69.461 1.00 47.38 90 SER A O 1
#

Organism: NCBI:txid40199